Protein AF-A0A5J4Q8Y5-F1 (afdb_monomer)

Radius of gyration: 16.54 Å; Cα contacts (8 Å, |Δi|>4): 307; chains: 1; bounding box: 35×28×46 Å

InterPro domains:
  IPR013783 Immunoglobulin-like fold [G3DSA:2.60.40.10] (40-132)
  IPR036156 Beta-Galactosidase/glucuronidase domain superfamily [SSF49303] (19-130)
  IPR041351 Exo-beta-D-glucosaminidase, Ig-fold domain [PF18368] (22-126)
  IPR043534 Exo-beta-D-glucosaminidase/Endo-beta-mannosidase [PTHR43536] (6-129)

Solvent-accessible surface area (backbone atoms only — not comparable to full-atom values): 7573 Å² total; per-residue (Å²): 115,94,32,37,52,78,49,79,48,75,44,60,50,98,85,69,46,78,76,46,72,52,77,48,77,45,44,18,92,86,70,42,61,62,38,69,80,67,54,59,73,18,80,60,50,79,49,49,35,60,77,49,93,42,29,36,40,36,36,44,34,24,49,70,87,43,50,60,32,38,51,29,36,71,40,54,19,26,67,88,76,69,44,74,53,76,68,64,48,60,82,56,69,51,46,64,32,48,52,60,32,71,43,79,31,46,38,40,42,76,78,49,101,89,58,53,66,23,40,37,38,37,27,78,32,24,75,76,43,80,40,70,67,76

Nearest PDB structures (foldseek):
  2x09-assembly2_B  TM=8.141E-01  e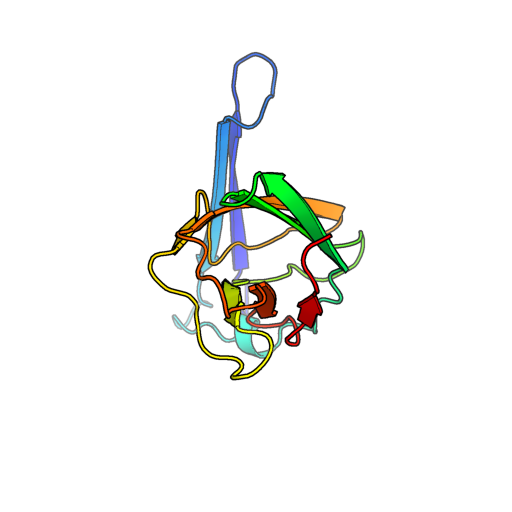=8.346E-08  Amycolatopsis orientalis
  3f6i-assembly2_B  TM=5.724E-01  e=1.076E-02  Escherichia coli
  3f65-assembly5_E  TM=6.246E-01  e=3.243E-02  Escherichia coli
  7stf-assembly1_B  TM=4.664E-01  e=2.945E-01  Homo sapiens
  3oq3-assembly1_B  TM=4.058E-01  e=2.168E+00  Ectromelia virus Moscow

Structure (mmCIF, N/CA/C/O backbone):
data_AF-A0A5J4Q8Y5-F1
#
_entry.id   AF-A0A5J4Q8Y5-F1
#
loop_
_atom_site.group_PDB
_atom_site.id
_atom_site.type_symbol
_atom_site.label_atom_id
_atom_site.label_alt_id
_atom_site.label_comp_id
_atom_site.label_asym_id
_atom_site.label_entity_id
_atom_site.label_seq_id
_atom_site.pdbx_PDB_ins_code
_atom_site.Cartn_x
_atom_site.Cartn_y
_atom_site.Cartn_z
_atom_site.occupancy
_atom_site.B_iso_or_equiv
_atom_site.auth_seq_id
_atom_site.auth_comp_id
_atom_site.auth_asym_id
_atom_site.auth_atom_id
_atom_site.pdbx_PDB_model_num
ATOM 1 N N . HIS A 1 1 ? 17.834 -5.666 -22.357 1.00 54.81 1 HIS A N 1
ATOM 2 C CA . HIS A 1 1 ? 17.409 -5.153 -21.043 1.00 54.81 1 HIS A CA 1
ATOM 3 C C . HIS A 1 1 ? 18.017 -6.071 -19.999 1.00 54.81 1 HIS A C 1
ATOM 5 O O . HIS A 1 1 ? 17.586 -7.206 -19.885 1.00 54.81 1 HIS A O 1
ATOM 11 N N . GLU A 1 2 ? 19.113 -5.660 -19.362 1.00 75.12 2 GLU A N 1
ATOM 12 C CA . GLU A 1 2 ? 20.013 -6.606 -18.674 1.00 75.12 2 GLU A CA 1
ATOM 13 C C . GLU A 1 2 ? 19.568 -7.004 -17.253 1.00 75.12 2 GLU A C 1
ATOM 15 O O . GLU A 1 2 ? 20.240 -7.814 -16.629 1.00 75.12 2 GLU A O 1
ATOM 20 N N . GLN A 1 3 ? 18.469 -6.453 -16.710 1.00 85.06 3 GLN A N 1
ATOM 21 C CA . GLN A 1 3 ? 18.086 -6.675 -15.300 1.00 85.06 3 GLN A CA 1
ATOM 22 C C . GLN A 1 3 ? 16.579 -6.893 -15.047 1.00 85.06 3 GLN A C 1
ATOM 24 O O . GLN A 1 3 ? 16.147 -6.931 -13.892 1.00 85.06 3 GLN A O 1
ATOM 29 N N . GLY A 1 4 ? 15.779 -7.047 -16.106 1.00 89.31 4 GLY A N 1
ATOM 30 C CA . GLY A 1 4 ? 14.315 -7.064 -16.025 1.00 89.31 4 GLY A CA 1
ATOM 31 C C . GLY A 1 4 ? 13.702 -5.662 -15.943 1.00 89.31 4 GLY A C 1
ATOM 32 O O . GLY A 1 4 ? 14.418 -4.664 -15.861 1.00 89.31 4 GLY A O 1
ATOM 33 N N . ASP A 1 5 ? 12.370 -5.586 -15.980 1.00 91.69 5 ASP A N 1
ATOM 34 C CA . ASP A 1 5 ? 11.627 -4.324 -16.074 1.00 91.69 5 ASP A CA 1
ATOM 35 C C . ASP A 1 5 ? 10.278 -4.387 -15.341 1.00 91.69 5 ASP A C 1
ATOM 37 O O . ASP A 1 5 ? 9.725 -5.461 -15.083 1.00 91.69 5 ASP A O 1
ATOM 41 N N . PHE A 1 6 ? 9.717 -3.210 -15.050 1.00 94.94 6 PHE A N 1
ATOM 42 C CA . PHE A 1 6 ? 8.332 -3.064 -14.605 1.00 94.94 6 PHE A CA 1
ATOM 43 C C . PHE A 1 6 ? 7.428 -2.646 -15.767 1.00 94.94 6 PHE A C 1
ATOM 45 O O . PHE A 1 6 ? 7.776 -1.757 -16.543 1.00 94.94 6 PHE A O 1
ATOM 52 N N . LEU A 1 7 ? 6.228 -3.219 -15.825 1.00 94.44 7 LEU A N 1
ATOM 53 C CA . LEU A 1 7 ? 5.152 -2.789 -16.713 1.00 94.44 7 LEU A CA 1
ATOM 54 C C . LEU A 1 7 ? 3.976 -2.308 -15.871 1.00 94.44 7 LEU A C 1
ATOM 56 O O . LEU A 1 7 ? 3.386 -3.080 -15.118 1.00 94.44 7 LEU A O 1
ATOM 60 N N . TYR A 1 8 ? 3.623 -1.037 -16.022 1.00 94.88 8 TYR A N 1
ATOM 61 C CA . TYR A 1 8 ? 2.448 -0.455 -15.388 1.00 94.88 8 TYR A CA 1
ATOM 62 C C . TYR A 1 8 ? 1.327 -0.310 -16.412 1.00 94.88 8 TYR A C 1
ATOM 64 O O . TYR A 1 8 ? 1.506 0.339 -17.442 1.00 94.88 8 TYR A O 1
ATOM 72 N N . LEU A 1 9 ? 0.182 -0.922 -16.124 1.00 95.50 9 LEU A N 1
ATOM 73 C CA . LEU A 1 9 ? -1.007 -0.872 -16.966 1.00 95.50 9 LEU A CA 1
ATOM 74 C C . LEU A 1 9 ? -2.138 -0.187 -16.213 1.00 95.50 9 LEU A C 1
ATOM 76 O O . LEU A 1 9 ? -2.338 -0.434 -15.025 1.00 95.50 9 LEU A O 1
ATOM 80 N N . GLN A 1 10 ? -2.890 0.646 -16.924 1.00 95.19 10 GLN A N 1
ATOM 81 C CA . GLN A 1 10 ? -4.066 1.327 -16.400 1.00 95.19 10 GLN A CA 1
ATOM 82 C C . GLN A 1 10 ? -5.259 1.059 -17.310 1.00 95.19 10 GLN A C 1
ATOM 84 O O . GLN A 1 10 ? -5.149 1.144 -18.534 1.00 95.19 10 GLN A O 1
ATOM 89 N N . LEU A 1 11 ? -6.403 0.774 -16.698 1.00 96.38 11 LEU A N 1
ATOM 90 C CA . LEU A 1 11 ? -7.704 0.802 -17.344 1.00 96.38 11 LEU A CA 1
ATOM 91 C C . LEU A 1 11 ? -8.371 2.133 -17.007 1.00 96.38 11 LEU A C 1
ATOM 93 O O . LEU A 1 11 ? -8.551 2.459 -15.833 1.00 96.38 11 LEU A O 1
ATOM 97 N N . LEU A 1 12 ? -8.739 2.885 -18.039 1.00 97.44 12 LE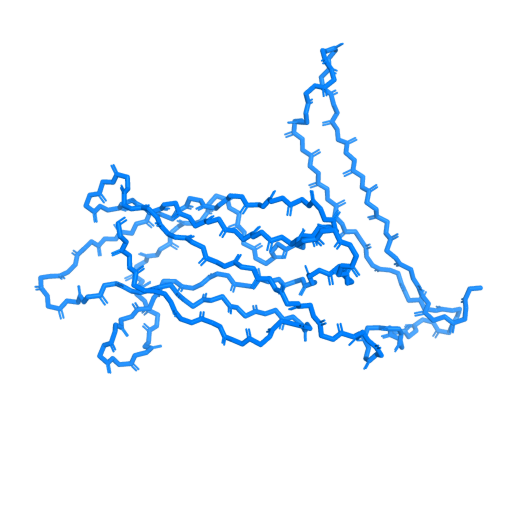U A N 1
ATOM 98 C CA . LEU A 1 12 ? -9.333 4.212 -17.916 1.00 97.44 12 LEU A CA 1
ATOM 99 C C . LEU A 1 12 ? -10.783 4.195 -18.414 1.00 97.44 12 LEU A C 1
ATOM 101 O O . LEU A 1 12 ? -11.108 3.476 -19.362 1.00 97.44 12 LEU A O 1
ATOM 105 N N . ASP A 1 13 ? -11.650 5.000 -17.802 1.00 96.56 13 ASP A N 1
ATOM 106 C CA . ASP A 1 13 ? -12.972 5.296 -18.357 1.00 96.56 13 ASP A CA 1
ATOM 107 C C . ASP A 1 13 ? -12.888 6.312 -19.520 1.00 96.56 13 ASP A C 1
ATOM 109 O O . ASP A 1 13 ? -11.817 6.802 -19.891 1.00 96.56 13 ASP A O 1
ATOM 113 N N . ARG A 1 14 ? -14.038 6.666 -20.111 1.00 97.38 14 ARG A N 1
ATOM 114 C CA . ARG A 1 14 ? -14.102 7.647 -21.215 1.00 97.38 14 ARG A CA 1
ATOM 115 C C . ARG A 1 14 ? -13.653 9.057 -20.814 1.00 97.38 14 ARG A C 1
ATOM 117 O O . ARG A 1 14 ? -13.267 9.829 -21.686 1.00 97.38 14 ARG A O 1
ATOM 124 N N . ASN A 1 15 ? -13.690 9.375 -19.524 1.00 97.44 15 ASN A N 1
ATOM 125 C CA . ASN A 1 15 ? -13.291 10.658 -18.956 1.00 97.44 15 ASN A CA 1
ATOM 126 C C . ASN A 1 15 ? -11.829 10.654 -18.473 1.00 97.44 15 ASN A C 1
ATOM 128 O O . ASN A 1 15 ? -11.409 11.620 -17.844 1.00 97.44 15 ASN A O 1
ATOM 132 N N . GLN A 1 16 ? -11.053 9.605 -18.782 1.00 95.31 16 GLN A N 1
ATOM 133 C CA . GLN A 1 16 ? -9.664 9.416 -18.342 1.00 95.31 16 GLN A CA 1
ATOM 134 C C . GLN A 1 16 ? -9.502 9.193 -16.827 1.00 95.31 16 GLN A C 1
ATOM 136 O O . GLN A 1 16 ? -8.406 9.367 -16.290 1.00 95.31 16 GLN A O 1
ATOM 141 N N . ASN A 1 17 ? -10.554 8.764 -16.125 1.00 94.62 17 ASN A N 1
ATOM 142 C CA . ASN A 1 17 ? -10.427 8.321 -14.737 1.00 94.62 17 ASN A CA 1
ATOM 143 C C . ASN A 1 17 ? -9.883 6.892 -14.690 1.00 94.62 17 ASN A C 1
ATOM 145 O O . ASN A 1 17 ? -10.328 6.031 -15.449 1.00 94.62 17 ASN A O 1
ATOM 149 N N . ILE A 1 18 ? -8.964 6.622 -13.762 1.00 91.69 18 ILE A N 1
ATOM 150 C CA . ILE A 1 18 ? -8.433 5.274 -13.526 1.00 91.69 18 ILE A CA 1
ATOM 151 C C . ILE A 1 18 ? -9.514 4.419 -12.865 1.00 91.69 18 ILE A C 1
ATOM 153 O O . ILE A 1 18 ? -9.929 4.695 -11.742 1.00 91.69 18 ILE A O 1
ATOM 157 N N . LEU A 1 19 ? -9.944 3.371 -13.568 1.00 92.31 19 LEU A N 1
ATOM 158 C CA . LEU A 1 19 ? -10.844 2.335 -13.059 1.00 92.31 19 LEU A CA 1
ATOM 159 C C . LEU A 1 19 ? -10.072 1.201 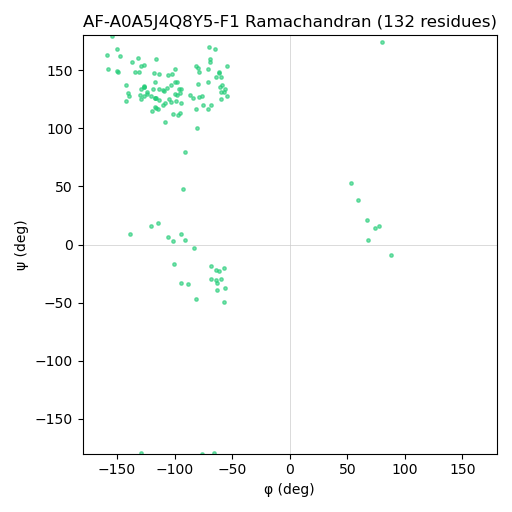-12.383 1.00 92.31 19 LEU A C 1
ATOM 161 O O . LEU A 1 19 ? -10.554 0.594 -11.433 1.00 92.31 19 LEU A O 1
ATOM 165 N N . SER A 1 20 ? -8.883 0.895 -12.898 1.00 90.31 20 SER A N 1
ATOM 166 C CA . SER A 1 20 ? -7.996 -0.129 -12.357 1.00 90.31 20 SER A CA 1
ATOM 167 C C . SER A 1 20 ? -6.567 0.146 -12.805 1.00 90.31 20 SER A C 1
ATOM 169 O O . SER A 1 20 ? -6.341 0.703 -13.882 1.00 90.31 20 SER A O 1
ATOM 171 N N . ASP A 1 21 ? -5.601 -0.263 -11.996 1.00 91.50 21 ASP A N 1
ATOM 172 C CA . ASP A 1 21 ? -4.209 -0.336 -12.394 1.00 91.50 21 ASP A CA 1
ATOM 173 C C . ASP A 1 21 ? -3.566 -1.628 -11.902 1.00 91.50 21 ASP A C 1
ATOM 175 O O . ASP A 1 21 ? -4.059 -2.276 -10.978 1.00 91.50 21 ASP A O 1
ATOM 179 N N . ASN A 1 22 ? -2.490 -2.037 -12.569 1.00 92.38 22 ASN A N 1
ATOM 180 C CA . ASN A 1 22 ? -1.668 -3.140 -12.103 1.00 92.38 22 ASN A CA 1
ATOM 181 C C . ASN A 1 22 ? -0.208 -2.944 -12.521 1.00 92.38 22 ASN A C 1
ATOM 183 O O . ASN A 1 22 ? 0.084 -2.367 -13.574 1.00 92.38 22 ASN A O 1
ATOM 187 N N . LEU A 1 23 ? 0.707 -3.435 -11.690 1.00 94.44 23 LEU A N 1
ATOM 188 C CA . LEU A 1 23 ? 2.144 -3.361 -11.915 1.00 94.44 23 LEU A CA 1
ATOM 189 C C . LEU A 1 23 ? 2.720 -4.774 -11.981 1.00 94.44 23 LEU A C 1
ATOM 191 O O . LEU A 1 23 ? 2.720 -5.505 -10.994 1.00 94.44 23 LEU A O 1
ATOM 195 N N . TYR A 1 24 ? 3.233 -5.131 -13.152 1.00 94.44 24 TYR A N 1
ATOM 196 C CA . TYR A 1 24 ? 3.900 -6.399 -13.419 1.00 94.44 24 TYR A CA 1
ATOM 197 C C . TYR A 1 24 ? 5.412 -6.202 -13.377 1.00 94.44 24 TYR A C 1
ATOM 199 O O . TYR A 1 24 ? 5.914 -5.124 -13.699 1.00 94.44 24 TYR A O 1
ATOM 207 N N . TRP A 1 25 ? 6.141 -7.249 -13.003 1.00 94.50 25 TRP A N 1
ATOM 208 C CA . TRP A 1 25 ? 7.600 -7.271 -13.011 1.00 94.50 25 TRP A CA 1
ATOM 209 C C . TRP A 1 25 ? 8.084 -8.479 -13.802 1.00 94.50 25 TRP A C 1
ATOM 211 O O . TRP A 1 25 ? 7.656 -9.611 -13.563 1.00 94.50 25 TRP A O 1
ATOM 221 N N . TYR A 1 26 ? 8.969 -8.223 -14.756 1.00 92.62 26 TYR A N 1
ATOM 222 C CA . TYR A 1 26 ? 9.528 -9.237 -15.637 1.00 92.62 26 TYR A CA 1
ATOM 223 C C . TYR A 1 26 ? 10.971 -9.540 -15.250 1.00 92.62 26 TYR A C 1
ATOM 225 O O . TYR A 1 26 ? 11.685 -8.641 -14.794 1.00 92.62 26 TYR A O 1
ATOM 233 N N . PRO A 1 27 ? 11.402 -10.798 -15.411 1.00 93.88 27 PRO A N 1
ATOM 234 C CA . PRO A 1 27 ? 12.797 -11.145 -15.225 1.00 93.88 27 PRO A CA 1
ATOM 235 C C . PRO A 1 27 ? 13.674 -10.573 -16.352 1.00 93.88 27 PRO A C 1
ATOM 237 O O . PRO A 1 27 ? 13.176 -10.078 -17.365 1.00 93.88 27 PRO A O 1
ATOM 240 N N . ASP A 1 28 ? 14.988 -10.664 -16.170 1.00 90.50 28 ASP A N 1
ATOM 241 C CA . ASP A 1 28 ? 15.985 -10.498 -17.226 1.00 90.50 28 ASP A CA 1
ATOM 242 C C . ASP A 1 28 ? 15.906 -11.616 -18.287 1.00 90.50 28 ASP A C 1
ATOM 244 O O . ASP A 1 28 ? 15.050 -12.508 -18.238 1.00 90.50 28 ASP A O 1
ATOM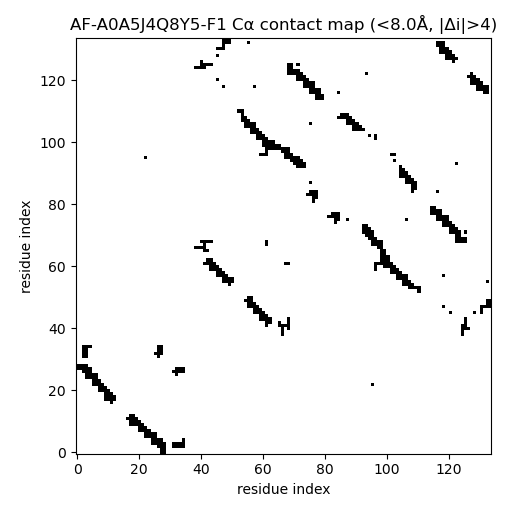 248 N N . ALA A 1 29 ? 16.792 -11.549 -19.286 1.00 90.38 29 ALA A N 1
ATOM 249 C CA . ALA A 1 29 ? 16.821 -12.488 -20.408 1.00 90.38 29 ALA A CA 1
ATOM 250 C C . ALA A 1 29 ? 17.075 -13.944 -19.969 1.00 90.38 29 ALA A C 1
ATOM 252 O O . ALA A 1 29 ? 16.685 -14.879 -20.669 1.00 90.38 29 ALA A O 1
ATOM 253 N N . GLU A 1 30 ? 17.684 -14.143 -18.800 1.00 92.44 30 GLU A N 1
ATOM 254 C CA . GLU A 1 30 ? 17.975 -15.441 -18.197 1.00 92.44 30 GLU A CA 1
ATOM 255 C C . GLU A 1 30 ? 16.847 -15.941 -17.277 1.00 92.44 30 GLU A C 1
ATOM 257 O O . GLU A 1 30 ? 16.992 -16.987 -16.635 1.00 92.44 30 GLU A O 1
ATOM 262 N N . GLY A 1 31 ? 15.727 -15.216 -17.183 1.00 92.38 31 GLY A N 1
ATOM 263 C CA . GLY A 1 31 ? 14.598 -15.584 -16.329 1.00 92.38 31 GLY A CA 1
ATOM 264 C C . GLY A 1 31 ? 14.816 -15.271 -14.845 1.00 92.38 31 GLY A C 1
ATOM 265 O O . GLY A 1 31 ? 14.083 -15.786 -13.997 1.00 92.38 31 GLY A O 1
ATOM 266 N N . LYS A 1 32 ? 15.799 -14.430 -14.501 1.00 92.12 32 LYS A N 1
ATOM 267 C CA . LYS A 1 32 ? 16.106 -14.030 -13.122 1.00 92.12 32 LYS A CA 1
ATOM 268 C C . LYS A 1 32 ? 15.574 -12.629 -12.825 1.00 92.12 32 LYS A C 1
ATOM 270 O O . LYS A 1 32 ? 15.576 -11.734 -13.656 1.00 92.12 32 LYS A O 1
ATOM 275 N N . TYR A 1 33 ? 15.162 -12.395 -11.584 1.00 92.62 33 TYR A N 1
ATOM 276 C CA . TYR A 1 33 ? 14.682 -11.080 -11.135 1.00 92.62 33 TYR A CA 1
ATOM 277 C C . TYR A 1 33 ? 15.811 -10.238 -10.523 1.00 92.62 33 TYR A C 1
ATOM 279 O O . TYR A 1 33 ? 15.689 -9.704 -9.419 1.00 92.62 33 TYR A O 1
ATOM 287 N N . SER A 1 34 ? 16.952 -10.171 -11.210 1.00 91.06 34 SER A N 1
ATOM 288 C CA . SER A 1 34 ? 18.190 -9.582 -10.684 1.00 91.06 34 SER A CA 1
ATOM 289 C C . SER A 1 34 ? 18.072 -8.082 -10.376 1.00 91.06 34 SER A C 1
ATOM 291 O O . SER A 1 34 ? 18.647 -7.624 -9.383 1.00 91.06 34 SER A O 1
ATOM 293 N N . GLY A 1 35 ? 17.267 -7.337 -11.141 1.00 92.44 35 GLY A N 1
ATOM 294 C CA . GLY A 1 35 ? 17.001 -5.915 -10.909 1.00 92.44 35 GLY A CA 1
ATOM 295 C C . GLY A 1 35 ? 16.273 -5.622 -9.594 1.00 92.44 35 GLY A C 1
ATOM 296 O O . GLY A 1 35 ? 16.536 -4.594 -8.968 1.00 92.44 35 GLY A O 1
ATOM 297 N N . LEU A 1 36 ? 15.431 -6.543 -9.100 1.00 94.75 36 LEU A N 1
ATOM 298 C CA . LEU A 1 36 ? 14.731 -6.358 -7.821 1.00 94.75 36 LEU A CA 1
ATOM 299 C C . LEU A 1 36 ? 15.719 -6.271 -6.649 1.00 94.75 36 LEU A C 1
ATOM 301 O O . LEU A 1 36 ? 15.567 -5.429 -5.765 1.00 94.75 36 LEU A O 1
ATOM 305 N N . ASN A 1 37 ? 16.780 -7.079 -6.665 1.00 91.81 37 ASN A N 1
ATOM 306 C CA . ASN A 1 37 ? 17.800 -7.084 -5.608 1.00 91.81 37 ASN A CA 1
ATOM 307 C C . ASN A 1 37 ? 18.651 -5.803 -5.579 1.00 91.81 37 ASN A C 1
ATOM 309 O O . ASN A 1 37 ? 19.303 -5.521 -4.577 1.00 91.81 37 ASN A O 1
ATOM 313 N N . GLN A 1 38 ? 18.652 -5.033 -6.668 1.00 92.94 38 GLN A N 1
ATOM 314 C CA . GLN A 1 38 ? 19.432 -3.803 -6.818 1.00 92.94 38 GLN A CA 1
ATOM 315 C C . GLN A 1 38 ? 18.582 -2.542 -6.609 1.00 92.94 38 GLN A C 1
ATOM 317 O O . GLN A 1 38 ? 19.080 -1.420 -6.746 1.00 92.94 38 GLN A O 1
ATOM 322 N N . MET A 1 39 ? 17.296 -2.697 -6.273 1.00 95.50 39 MET A N 1
ATOM 323 C CA . MET A 1 39 ? 16.406 -1.563 -6.061 1.00 95.50 39 MET A CA 1
ATOM 324 C C . MET A 1 39 ? 16.916 -0.674 -4.931 1.00 95.50 39 MET A C 1
ATOM 326 O O . MET A 1 39 ? 17.097 -1.100 -3.789 1.00 95.50 39 MET A O 1
ATOM 330 N N . LYS A 1 40 ? 17.081 0.612 -5.246 1.00 97.31 40 LYS A N 1
ATOM 331 C CA . LYS A 1 40 ? 17.369 1.631 -4.237 1.00 97.31 40 LYS A CA 1
ATOM 332 C C . LYS A 1 40 ? 16.206 1.711 -3.237 1.00 97.31 40 LYS A C 1
ATOM 334 O O . LYS A 1 40 ? 15.051 1.540 -3.644 1.00 97.31 40 LYS A O 1
ATOM 339 N N . PRO A 1 41 ? 16.474 2.018 -1.957 1.00 98.25 41 PRO A N 1
ATOM 340 C CA . PRO A 1 41 ? 15.417 2.260 -0.986 1.00 98.25 41 PRO A CA 1
ATOM 341 C C . PRO A 1 41 ? 14.462 3.373 -1.441 1.00 98.25 41 PRO A C 1
ATOM 343 O O . PRO A 1 41 ? 14.911 4.433 -1.878 1.00 98.25 41 PRO A O 1
ATOM 346 N N . ALA A 1 42 ? 13.155 3.144 -1.319 1.00 98.44 42 ALA A N 1
ATOM 347 C CA . ALA A 1 42 ? 12.127 4.156 -1.536 1.00 98.44 42 ALA A CA 1
ATOM 348 C C . ALA A 1 42 ? 11.741 4.803 -0.197 1.00 98.44 42 ALA A C 1
ATOM 350 O O . ALA A 1 42 ? 11.289 4.134 0.735 1.00 98.44 42 ALA A O 1
ATOM 351 N N . ASN A 1 43 ? 11.901 6.122 -0.102 1.00 98.06 43 ASN A N 1
ATOM 352 C CA . ASN A 1 43 ? 11.543 6.894 1.088 1.00 98.06 43 ASN A CA 1
ATOM 353 C C . ASN A 1 43 ? 10.101 7.396 0.965 1.00 98.06 43 ASN A C 1
ATOM 355 O O . ASN A 1 43 ? 9.866 8.534 0.558 1.00 98.06 43 ASN A O 1
ATOM 359 N N . VAL A 1 44 ? 9.137 6.522 1.252 1.00 98.62 44 VAL A N 1
ATOM 360 C CA . VAL A 1 44 ? 7.708 6.8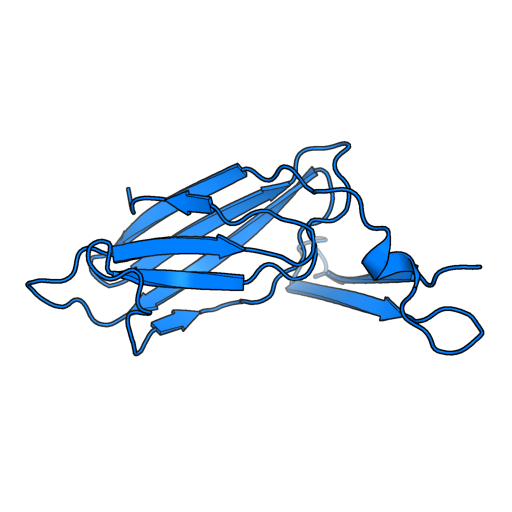72 1.224 1.00 98.62 44 VAL A CA 1
ATOM 361 C C . VAL A 1 44 ? 7.275 7.579 2.505 1.00 98.62 44 VAL A C 1
ATOM 363 O O . VAL A 1 44 ? 7.840 7.347 3.577 1.00 98.62 44 VAL A O 1
ATOM 366 N N . SER A 1 45 ? 6.227 8.392 2.408 1.00 98.38 45 SER A N 1
ATOM 367 C CA . SER A 1 45 ? 5.492 8.896 3.569 1.00 98.38 45 SER A CA 1
ATOM 368 C C . SER A 1 45 ? 4.240 8.053 3.789 1.00 98.38 45 SER A C 1
ATOM 370 O O . SER A 1 45 ? 3.566 7.684 2.830 1.00 98.38 45 SER A O 1
ATOM 372 N N . VAL A 1 46 ? 3.925 7.754 5.048 1.00 98.62 46 VAL A N 1
ATOM 373 C CA . VAL A 1 46 ? 2.710 7.026 5.432 1.00 98.62 46 VAL A CA 1
ATOM 374 C C . VAL A 1 46 ? 1.888 7.896 6.366 1.00 98.62 46 VAL A C 1
ATOM 376 O O . VAL A 1 46 ? 2.396 8.365 7.390 1.00 98.62 46 VAL A O 1
ATOM 379 N N . SER A 1 47 ? 0.617 8.071 6.026 1.00 98.56 47 SER A N 1
ATOM 380 C CA . SER A 1 47 ? -0.378 8.723 6.874 1.00 98.56 47 SER A CA 1
ATOM 381 C C . SER A 1 47 ? -1.598 7.829 7.058 1.00 98.56 47 SER A C 1
ATOM 383 O O . SER A 1 47 ? -1.867 6.941 6.249 1.00 98.56 47 SER A O 1
ATOM 385 N N . THR A 1 48 ? -2.300 8.043 8.161 1.00 98.69 48 THR A N 1
ATOM 386 C CA . THR A 1 48 ? -3.454 7.258 8.592 1.00 98.69 48 THR A CA 1
ATOM 387 C C . THR A 1 48 ? -4.590 8.207 8.944 1.00 98.69 48 THR A C 1
ATOM 389 O O . THR A 1 48 ? -4.346 9.329 9.401 1.00 98.69 48 THR A O 1
ATOM 392 N N . LYS A 1 49 ? -5.822 7.754 8.721 1.00 98.38 49 LYS A N 1
ATOM 393 C CA . LYS A 1 49 ? -7.037 8.459 9.113 1.00 98.38 49 LYS A CA 1
ATOM 394 C C . LYS A 1 49 ? -8.094 7.461 9.588 1.00 98.38 49 LYS A C 1
ATOM 396 O O . LYS A 1 49 ? -8.478 6.574 8.828 1.00 98.38 49 LYS A O 1
ATOM 401 N N . ALA A 1 50 ? -8.598 7.610 10.807 1.00 98.00 50 ALA A N 1
ATOM 402 C CA . ALA A 1 50 ? -9.789 6.917 11.277 1.00 98.00 50 ALA A CA 1
ATOM 403 C C . ALA A 1 50 ? -11.007 7.457 10.517 1.00 98.00 50 ALA A C 1
ATOM 405 O O . ALA A 1 50 ? -11.307 8.652 10.547 1.00 98.00 50 ALA A O 1
ATOM 406 N N . LEU A 1 51 ? -11.697 6.572 9.804 1.00 98.06 51 LEU A N 1
ATOM 407 C CA . LEU A 1 51 ? -12.951 6.898 9.126 1.00 98.06 51 LEU A CA 1
ATOM 408 C C . LEU A 1 51 ? -14.160 6.546 9.999 1.00 98.06 51 LEU A C 1
ATOM 410 O O . LEU A 1 51 ? -15.170 7.242 9.951 1.00 98.06 51 LEU A O 1
ATOM 414 N N . ALA A 1 52 ? -14.036 5.484 10.795 1.00 97.19 52 ALA A N 1
ATOM 415 C CA . ALA A 1 52 ? -14.982 5.046 11.815 1.00 97.19 52 ALA A CA 1
ATOM 416 C C . ALA A 1 52 ? -14.229 4.232 12.885 1.00 97.19 52 ALA A C 1
ATOM 418 O O . ALA A 1 52 ? -13.022 4.015 12.771 1.00 97.19 52 ALA A O 1
ATOM 419 N N . THR A 1 53 ? -14.926 3.755 13.918 1.00 94.62 53 THR A N 1
ATOM 420 C CA . THR A 1 53 ? -14.328 2.906 14.968 1.00 94.62 53 THR A CA 1
ATOM 421 C C . THR A 1 53 ? -13.671 1.645 14.386 1.00 94.62 53 THR A C 1
ATOM 423 O O . THR A 1 53 ? -12.604 1.234 14.839 1.00 94.62 53 THR A O 1
ATOM 426 N N . ASP A 1 54 ? -14.281 1.063 13.358 1.00 97.25 54 ASP A N 1
ATOM 427 C CA . ASP A 1 54 ? -13.917 -0.189 12.691 1.00 97.25 54 ASP A CA 1
ATOM 428 C C . ASP A 1 54 ? -13.269 0.014 11.310 1.00 97.25 54 ASP A C 1
ATOM 430 O O . ASP A 1 54 ? -13.012 -0.963 10.607 1.00 97.25 54 ASP A O 1
ATOM 434 N N . LYS A 1 55 ? -12.976 1.264 10.913 1.00 98.50 55 LYS A N 1
ATOM 435 C CA . LYS A 1 55 ? -12.545 1.599 9.547 1.00 98.50 55 LYS A CA 1
ATOM 436 C C . LYS A 1 55 ? -11.429 2.640 9.499 1.00 98.50 55 LYS A C 1
ATOM 438 O O . LYS A 1 55 ? -11.564 3.734 10.047 1.00 98.50 55 LYS A O 1
ATOM 443 N N . ILE A 1 56 ? -10.344 2.326 8.792 1.00 98.69 56 ILE A N 1
ATOM 444 C CA 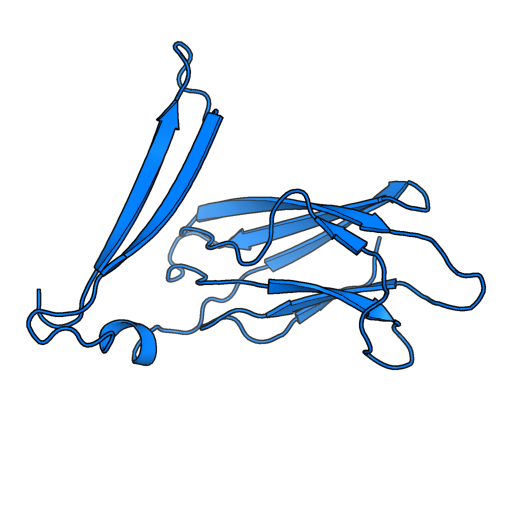. ILE A 1 56 ? -9.126 3.148 8.700 1.00 98.69 56 ILE A CA 1
ATOM 445 C C . ILE A 1 56 ? -8.747 3.354 7.229 1.00 98.69 56 ILE A C 1
ATOM 447 O O . ILE A 1 56 ? -8.703 2.397 6.464 1.00 98.69 56 ILE A O 1
ATOM 451 N N . GLU A 1 57 ? -8.420 4.587 6.842 1.00 98.75 57 GLU A N 1
ATOM 452 C CA . GLU A 1 57 ? -7.715 4.896 5.592 1.00 98.75 57 GLU A CA 1
ATOM 453 C C . GLU A 1 57 ? -6.208 4.989 5.862 1.00 98.75 57 GLU A C 1
ATOM 455 O O . GLU A 1 57 ? -5.764 5.657 6.800 1.00 98.75 57 GLU A O 1
ATOM 460 N N . VAL A 1 58 ? -5.410 4.347 5.015 1.00 98.81 58 VAL A N 1
ATOM 461 C CA . VAL A 1 58 ? -3.951 4.460 4.977 1.00 98.81 58 VAL A CA 1
ATOM 462 C C . VAL A 1 58 ? -3.560 5.056 3.637 1.00 98.81 58 VAL A C 1
ATOM 464 O O . VAL A 1 58 ? -3.922 4.520 2.594 1.00 98.81 58 VAL A O 1
ATOM 467 N N . THR A 1 59 ? -2.793 6.143 3.653 1.00 98.75 59 THR A N 1
ATOM 468 C CA . THR A 1 59 ? -2.208 6.719 2.438 1.00 98.75 59 THR A CA 1
ATOM 469 C C . THR A 1 59 ? -0.702 6.492 2.440 1.00 98.75 59 THR A C 1
ATOM 471 O O . THR A 1 59 ? 0.000 6.959 3.342 1.00 98.75 59 THR A O 1
ATOM 474 N N . VAL A 1 60 ? -0.211 5.789 1.418 1.00 98.69 60 VAL A N 1
ATOM 475 C CA . VAL A 1 60 ? 1.216 5.630 1.117 1.00 98.69 60 VAL A CA 1
ATOM 476 C C . VAL A 1 60 ? 1.565 6.569 -0.034 1.00 98.69 60 VAL A C 1
ATOM 478 O O . VAL A 1 60 ? 1.118 6.367 -1.162 1.00 98.69 60 VAL A O 1
ATOM 481 N N . SER A 1 61 ? 2.374 7.583 0.255 1.00 98.69 61 SER A N 1
ATOM 482 C CA . SER A 1 61 ? 2.808 8.595 -0.707 1.00 98.69 61 SER A CA 1
ATOM 483 C C . SER A 1 61 ? 4.245 8.356 -1.132 1.00 98.69 61 SER A C 1
ATOM 485 O O . SER A 1 61 ? 5.144 8.305 -0.285 1.00 98.69 61 SER A O 1
ATOM 487 N N . ASN A 1 62 ? 4.483 8.256 -2.439 1.00 98.62 62 ASN A N 1
ATOM 488 C CA . ASN A 1 62 ? 5.822 8.132 -2.997 1.00 98.62 62 ASN A CA 1
ATOM 489 C C . ASN A 1 62 ? 6.229 9.441 -3.701 1.00 98.62 62 ASN A C 1
ATOM 491 O O . ASN A 1 62 ? 5.730 9.718 -4.791 1.00 98.62 62 ASN A O 1
ATOM 495 N N . PRO A 1 63 ? 7.120 10.265 -3.117 1.00 98.25 63 PRO A N 1
ATOM 496 C CA . PRO A 1 63 ? 7.561 11.523 -3.719 1.00 98.25 63 PRO A CA 1
ATOM 497 C C . PRO A 1 63 ? 8.112 11.388 -5.147 1.00 98.25 63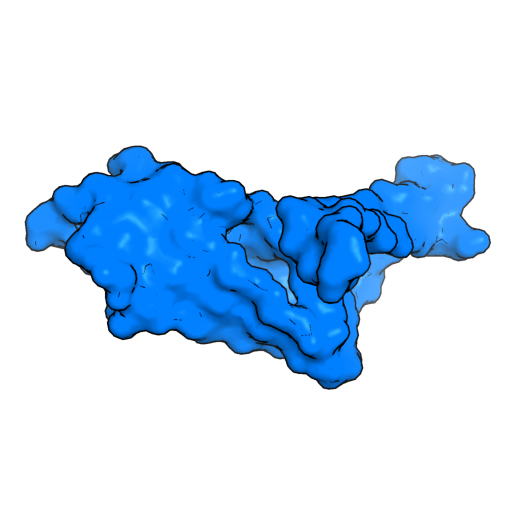 PRO A C 1
ATOM 499 O O . PRO A 1 63 ? 8.653 10.353 -5.541 1.00 98.25 63 PRO A O 1
ATOM 502 N N . LYS A 1 64 ? 8.026 12.469 -5.935 1.00 97.38 64 LYS A N 1
ATOM 503 C CA . LYS A 1 64 ? 8.700 12.538 -7.243 1.00 97.38 64 LYS A CA 1
ATOM 504 C C . LYS A 1 64 ? 10.210 12.346 -7.057 1.00 97.38 64 LYS A C 1
ATOM 506 O O . LYS A 1 64 ? 10.793 12.920 -6.144 1.00 97.38 64 LYS A O 1
ATOM 511 N N . GLY A 1 65 ? 10.834 11.564 -7.937 1.00 95.75 65 GLY A N 1
ATOM 512 C CA . GLY A 1 65 ? 12.276 11.287 -7.904 1.00 95.75 65 GLY A CA 1
ATOM 513 C C . GLY A 1 65 ? 12.697 10.098 -7.031 1.00 95.75 65 GLY A C 1
ATOM 514 O O . GLY A 1 65 ? 13.842 9.665 -7.134 1.00 95.75 65 GLY A O 1
ATOM 515 N N . ASN A 1 66 ? 11.795 9.522 -6.229 1.00 97.44 66 ASN A N 1
ATOM 516 C CA . ASN A 1 66 ? 12.046 8.220 -5.609 1.00 97.44 66 ASN A CA 1
ATOM 517 C C . ASN A 1 66 ? 12.052 7.096 -6.663 1.00 97.44 66 ASN A C 1
ATOM 519 O O . ASN A 1 66 ? 11.451 7.250 -7.728 1.00 97.44 66 ASN A O 1
ATOM 523 N N . PRO A 1 67 ? 12.667 5.934 -6.369 1.00 97.31 67 PRO A N 1
ATOM 524 C CA . PRO A 1 67 ? 12.369 4.709 -7.105 1.00 97.31 67 PRO A CA 1
ATOM 525 C C . PRO A 1 67 ? 10.913 4.275 -6.862 1.00 97.31 67 PRO A C 1
ATOM 527 O O . PRO A 1 67 ? 10.235 4.773 -5.957 1.00 97.31 67 PRO A O 1
ATOM 530 N N . VAL A 1 68 ? 10.420 3.314 -7.648 1.00 97.56 68 VAL A N 1
ATOM 531 C CA . VAL A 1 68 ? 9.144 2.647 -7.346 1.00 97.56 68 VAL A CA 1
ATOM 532 C C . VAL A 1 68 ? 9.211 2.095 -5.920 1.00 97.56 68 VAL A C 1
ATOM 534 O O . VAL A 1 68 ? 10.163 1.397 -5.567 1.00 97.56 68 VAL A O 1
ATOM 537 N N . ALA A 1 69 ? 8.216 2.418 -5.097 1.00 98.44 69 ALA A N 1
ATOM 538 C CA . ALA A 1 69 ? 8.037 1.785 -3.800 1.00 98.44 69 ALA A CA 1
ATOM 539 C C . ALA A 1 69 ? 7.348 0.446 -4.051 1.00 98.44 69 ALA A C 1
ATOM 541 O O . ALA A 1 69 ? 6.146 0.420 -4.314 1.00 98.44 69 ALA A O 1
ATOM 542 N N . PHE A 1 70 ? 8.106 -0.644 -4.049 1.00 98.19 70 PHE A N 1
ATOM 543 C CA . PHE A 1 70 ? 7.654 -1.919 -4.594 1.00 98.19 70 PHE A CA 1
ATOM 544 C C . PHE A 1 70 ? 7.095 -2.858 -3.517 1.00 98.19 70 PHE A C 1
ATOM 546 O O . PHE A 1 70 ? 7.707 -3.054 -2.464 1.00 98.19 70 PHE A O 1
ATOM 553 N N . PHE A 1 71 ? 5.936 -3.451 -3.821 1.00 97.38 71 PHE A N 1
ATOM 554 C CA . PHE A 1 71 ? 5.305 -4.546 -3.076 1.00 97.38 71 PHE A CA 1
ATOM 555 C C . PHE A 1 71 ? 5.125 -4.264 -1.571 1.00 97.38 71 PHE A C 1
ATOM 557 O O . PHE A 1 71 ? 5.576 -5.012 -0.701 1.00 97.38 71 PHE A O 1
ATOM 564 N N . ASN A 1 72 ? 4.491 -3.133 -1.259 1.00 98.56 72 ASN A N 1
ATOM 565 C CA . ASN A 1 72 ? 4.265 -2.653 0.099 1.00 98.56 72 ASN A CA 1
ATOM 566 C C . ASN A 1 72 ? 3.056 -3.338 0.723 1.00 98.56 72 ASN A C 1
ATOM 568 O O . ASN A 1 72 ? 1.914 -3.152 0.301 1.00 98.56 72 ASN A O 1
ATOM 572 N N . ARG A 1 73 ? 3.308 -4.083 1.789 1.00 98.56 73 ARG A N 1
ATOM 573 C CA . ARG A 1 73 ? 2.280 -4.652 2.641 1.00 98.56 73 ARG A CA 1
ATOM 574 C C . ARG A 1 73 ? 1.881 -3.649 3.717 1.00 98.56 73 ARG A C 1
ATOM 576 O O . ARG A 1 73 ? 2.731 -3.166 4.468 1.00 98.56 73 ARG A O 1
ATOM 583 N N . VAL A 1 74 ? 0.579 -3.425 3.837 1.00 98.75 74 VAL A N 1
ATOM 584 C CA . VAL A 1 74 ? -0.056 -2.704 4.941 1.00 98.75 74 VAL A CA 1
ATOM 585 C C . VAL A 1 74 ? -0.584 -3.734 5.939 1.00 98.75 74 VAL A C 1
ATOM 587 O O . VAL A 1 74 ? -1.255 -4.694 5.554 1.00 98.75 74 VAL A O 1
ATOM 590 N N . SER A 1 75 ? -0.248 -3.580 7.218 1.00 98.62 75 SER A N 1
ATOM 591 C CA . SER A 1 75 ? -0.709 -4.464 8.292 1.00 98.62 75 SER A CA 1
ATOM 592 C C . SER A 1 75 ? -1.294 -3.657 9.444 1.00 98.62 75 SER A C 1
ATOM 594 O O . SER A 1 75 ? -0.612 -2.816 10.024 1.00 98.62 75 SER A O 1
ATOM 596 N N . LEU A 1 76 ? -2.530 -3.977 9.815 1.00 98.69 76 LEU A N 1
ATOM 597 C CA . LEU A 1 76 ? -3.126 -3.570 11.079 1.00 98.69 76 LEU A CA 1
ATOM 598 C C . LEU A 1 76 ? -2.534 -4.414 12.218 1.00 98.69 76 LEU A C 1
ATOM 600 O O . LEU A 1 76 ? -2.638 -5.646 12.206 1.00 98.69 76 LEU A O 1
ATOM 604 N N . ILE A 1 77 ? -1.898 -3.760 13.185 1.00 98.62 77 ILE A N 1
ATOM 605 C CA . ILE A 1 77 ? -1.204 -4.400 14.306 1.00 98.62 77 ILE A CA 1
ATOM 606 C C . ILE A 1 77 ? -1.643 -3.815 15.647 1.00 98.62 77 ILE A C 1
ATOM 608 O O . ILE A 1 77 ? -2.059 -2.663 15.733 1.00 98.62 77 ILE A O 1
ATOM 612 N N . ASP A 1 78 ? -1.523 -4.613 16.700 1.00 98.06 78 ASP A N 1
ATOM 613 C CA . ASP A 1 78 ? -1.675 -4.169 18.081 1.00 98.06 78 ASP A CA 1
ATOM 614 C C . ASP A 1 78 ? -0.419 -3.403 18.522 1.00 98.06 78 ASP A C 1
ATOM 616 O O . ASP A 1 78 ? 0.704 -3.899 18.396 1.00 98.06 78 ASP A O 1
ATOM 620 N N . ALA A 1 79 ? -0.606 -2.195 19.052 1.00 97.50 79 ALA A N 1
ATOM 621 C CA . ALA A 1 79 ? 0.470 -1.338 19.526 1.00 97.50 79 ALA A CA 1
ATOM 622 C C . ALA A 1 79 ? 1.315 -1.960 20.646 1.00 97.50 79 ALA A C 1
ATOM 624 O O . ALA A 1 79 ? 2.493 -1.617 20.754 1.00 97.50 79 ALA A O 1
ATOM 625 N N . GLN A 1 80 ? 0.734 -2.837 21.472 1.00 96.69 80 GLN A N 1
ATOM 626 C CA . GLN A 1 80 ? 1.436 -3.451 22.601 1.00 96.69 80 GLN A CA 1
ATOM 627 C C . GLN A 1 80 ? 2.297 -4.631 22.155 1.00 96.69 80 GLN A C 1
ATOM 629 O O . GLN A 1 80 ? 3.455 -4.747 22.552 1.00 96.69 80 GLN A O 1
ATOM 634 N N . THR A 1 81 ? 1.734 -5.517 21.333 1.00 97.00 81 THR A N 1
ATOM 635 C CA . THR A 1 81 ? 2.386 -6.787 20.978 1.00 97.00 81 THR A CA 1
ATOM 636 C C . THR A 1 81 ? 3.072 -6.777 19.615 1.00 97.00 81 THR A C 1
ATOM 638 O O . THR A 1 81 ? 3.857 -7.679 19.324 1.00 97.00 81 THR A O 1
ATOM 641 N N . GLY A 1 82 ? 2.749 -5.815 18.745 1.00 97.00 82 GLY A N 1
ATOM 642 C CA . GLY A 1 82 ? 3.172 -5.795 17.342 1.00 97.00 82 GLY A CA 1
ATOM 643 C C . GLY A 1 82 ? 2.545 -6.900 16.483 1.00 97.00 82 GLY A C 1
ATOM 644 O O . GLY A 1 82 ? 2.891 -7.044 15.310 1.00 97.00 82 GLY A O 1
ATOM 645 N N . LYS A 1 83 ? 1.631 -7.707 17.040 1.00 97.62 83 LYS A N 1
ATOM 646 C CA . LYS A 1 83 ? 0.955 -8.788 16.314 1.00 97.62 83 LYS A CA 1
ATOM 647 C C . LYS A 1 83 ? -0.179 -8.230 15.465 1.00 97.62 83 LYS A C 1
ATOM 649 O O . LYS A 1 83 ? -0.789 -7.223 15.809 1.00 97.62 83 LYS A O 1
ATOM 654 N N . ARG A 1 84 ? -0.490 -8.920 14.364 1.00 97.50 84 ARG A N 1
ATOM 655 C CA . ARG A 1 84 ? -1.635 -8.574 13.513 1.00 97.50 84 ARG A CA 1
ATOM 656 C C . ARG A 1 84 ? -2.944 -8.657 14.292 1.00 97.50 84 ARG A C 1
ATOM 658 O O . ARG A 1 84 ? -3.192 -9.663 14.954 1.00 97.50 84 ARG A O 1
ATOM 665 N N . ILE A 1 85 ? -3.790 -7.651 14.110 1.00 97.88 85 ILE A N 1
ATOM 666 C CA . ILE A 1 85 ? -5.191 -7.681 14.532 1.00 97.88 85 ILE A CA 1
ATOM 667 C C . ILE A 1 85 ? -5.976 -8.387 13.427 1.00 97.88 85 ILE A C 1
ATOM 669 O O . ILE A 1 85 ? -5.852 -8.029 12.255 1.00 97.88 85 ILE A O 1
ATOM 673 N N . LEU A 1 86 ? -6.729 -9.424 13.789 1.00 96.75 86 LEU A N 1
ATOM 674 C CA . LEU A 1 86 ? -7.493 -10.248 12.854 1.00 96.75 86 LEU A CA 1
ATOM 675 C C . LEU A 1 86 ? -8.919 -10.500 13.388 1.00 96.75 86 LEU A C 1
ATOM 677 O O . LEU A 1 86 ? -9.080 -10.625 14.604 1.00 96.75 86 LEU A O 1
ATOM 681 N N . PRO A 1 87 ? -9.923 -10.639 12.500 1.00 96.88 87 PRO A N 1
ATOM 682 C CA . PRO A 1 87 ? -9.827 -10.427 11.055 1.00 96.88 87 PRO A CA 1
ATOM 683 C C . PRO A 1 87 ? -9.669 -8.937 10.703 1.00 96.88 87 PRO A C 1
ATOM 685 O O . PRO A 1 87 ? -10.121 -8.059 11.436 1.00 96.88 87 PRO A O 1
ATOM 688 N N . ALA A 1 88 ? -9.009 -8.673 9.577 1.00 97.56 88 ALA A N 1
ATOM 689 C CA . ALA A 1 88 ? -8.910 -7.353 8.966 1.00 97.56 88 ALA A CA 1
ATOM 690 C C . ALA A 1 88 ? -9.030 -7.517 7.447 1.00 97.56 88 ALA A C 1
ATOM 692 O O . ALA A 1 88 ? -8.342 -8.361 6.862 1.00 97.56 88 ALA A O 1
ATOM 693 N N . PHE A 1 89 ? -9.904 -6.732 6.833 1.00 98.50 89 PHE A N 1
ATOM 694 C CA . PHE A 1 89 ? -10.215 -6.755 5.410 1.00 98.50 89 PHE A CA 1
ATOM 695 C C . PHE A 1 89 ? -9.661 -5.493 4.764 1.00 98.50 89 PHE A C 1
ATOM 697 O O . PHE A 1 89 ? -9.825 -4.401 5.298 1.00 98.50 89 PHE A O 1
ATOM 704 N N . TYR A 1 90 ? -8.976 -5.663 3.639 1.00 98.50 90 TYR A N 1
ATOM 705 C CA . TYR A 1 90 ? -8.303 -4.595 2.909 1.00 98.50 90 TYR A CA 1
ATOM 706 C C . TYR A 1 90 ? -8.937 -4.522 1.524 1.00 98.50 90 TYR A C 1
ATOM 708 O O . TYR A 1 90 ? -9.121 -5.569 0.899 1.00 98.50 90 TYR A O 1
ATOM 716 N N . ASP A 1 91 ? -9.259 -3.323 1.049 1.00 97.50 91 ASP A N 1
ATOM 717 C CA . ASP A 1 91 ? -9.697 -3.129 -0.339 1.00 97.50 91 ASP A CA 1
ATOM 718 C C . ASP A 1 91 ? -8.555 -3.374 -1.342 1.00 97.50 91 ASP A C 1
ATOM 720 O O . ASP A 1 91 ? -8.795 -3.849 -2.449 1.00 97.50 91 ASP A O 1
ATOM 724 N N . ASP A 1 92 ? -7.315 -3.112 -0.921 1.00 96.31 92 ASP A N 1
ATOM 725 C CA . ASP A 1 92 ? -6.082 -3.402 -1.646 1.00 96.31 92 ASP A CA 1
ATOM 726 C C . ASP A 1 92 ? -4.923 -3.674 -0.663 1.00 96.31 92 ASP A C 1
ATOM 728 O O . ASP A 1 92 ? -4.877 -3.150 0.452 1.00 96.31 92 ASP A O 1
ATOM 732 N N . ASN A 1 93 ? -3.954 -4.511 -1.033 1.00 97.12 93 ASN A N 1
ATOM 733 C CA . ASN A 1 93 ? -2.762 -4.764 -0.217 1.00 97.12 93 ASN A CA 1
ATOM 734 C C . ASN A 1 93 ? -1.621 -5.317 -1.085 1.00 97.12 93 ASN A C 1
ATOM 736 O O . ASN A 1 93 ? -1.851 -5.800 -2.186 1.00 97.12 93 ASN A O 1
ATOM 740 N N . TYR A 1 94 ? -0.384 -5.281 -0.582 1.00 96.69 94 TYR A N 1
ATOM 741 C CA . TYR A 1 94 ? 0.824 -5.604 -1.363 1.00 96.69 94 TYR A CA 1
ATOM 742 C C . TYR A 1 94 ? 1.003 -4.689 -2.589 1.00 96.69 94 TYR A C 1
ATOM 744 O O . TYR A 1 94 ? 1.455 -5.098 -3.656 1.00 96.69 94 TYR A O 1
ATOM 752 N N . VAL A 1 95 ? 0.675 -3.411 -2.410 1.00 96.75 95 VAL A N 1
ATOM 753 C CA . VAL A 1 95 ? 0.620 -2.401 -3.471 1.00 96.75 95 VAL A CA 1
ATOM 754 C C . VAL A 1 95 ? 2.000 -1.872 -3.850 1.00 96.75 95 VAL A C 1
ATOM 756 O O . VAL A 1 95 ? 2.880 -1.706 -3.003 1.00 96.75 95 VAL A O 1
ATOM 759 N N . SER A 1 96 ? 2.180 -1.504 -5.116 1.00 97.69 96 SER A N 1
ATOM 760 C CA . SER A 1 96 ? 3.351 -0.743 -5.565 1.00 97.69 96 SER A CA 1
ATOM 761 C C . SER A 1 96 ? 2.961 0.700 -5.866 1.00 97.69 96 SER A C 1
ATOM 763 O O . SER A 1 96 ? 1.945 0.942 -6.509 1.00 97.69 96 SER A O 1
ATOM 765 N N . VAL A 1 97 ? 3.762 1.664 -5.406 1.00 97.69 97 VAL A N 1
ATOM 766 C CA . VAL A 1 97 ? 3.469 3.097 -5.575 1.00 97.69 97 VAL A CA 1
ATOM 767 C C . VAL A 1 97 ? 4.527 3.728 -6.470 1.00 97.69 97 VAL A C 1
ATOM 769 O O . VAL A 1 97 ? 5.716 3.751 -6.139 1.00 97.69 97 VAL A O 1
ATOM 772 N N . LEU A 1 98 ? 4.098 4.228 -7.628 1.00 97.38 98 LEU A N 1
ATOM 773 C CA . LEU A 1 98 ? 4.982 4.882 -8.591 1.00 97.38 98 LEU A CA 1
ATOM 774 C C . LEU A 1 98 ? 5.501 6.235 -8.072 1.00 97.38 98 LEU A C 1
ATOM 776 O O . LEU A 1 98 ? 4.857 6.854 -7.225 1.00 97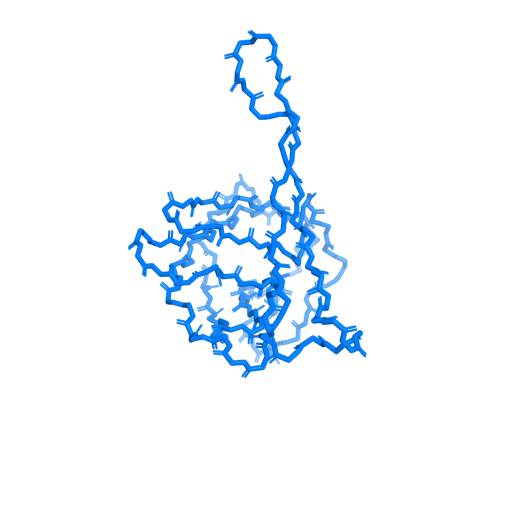.38 98 LEU A O 1
ATOM 780 N N . PRO A 1 99 ? 6.637 6.734 -8.589 1.00 98.00 99 PRO A N 1
ATOM 781 C CA . PRO A 1 99 ? 7.167 8.034 -8.191 1.00 98.00 99 PRO A CA 1
ATOM 782 C C . PRO A 1 99 ? 6.179 9.172 -8.481 1.00 98.00 99 PRO A C 1
ATOM 784 O O . PRO A 1 99 ? 5.643 9.295 -9.583 1.00 98.00 99 PRO A O 1
ATOM 787 N N . GLY A 1 100 ? 5.956 10.032 -7.492 1.00 97.94 100 GLY A N 1
ATOM 788 C CA . GLY A 1 100 ? 4.992 11.131 -7.550 1.00 97.94 100 GLY A CA 1
ATOM 789 C C . GLY A 1 100 ? 3.525 10.715 -7.435 1.00 97.94 100 GLY A C 1
ATOM 790 O O . GLY A 1 100 ? 2.662 11.522 -7.784 1.00 97.94 100 GLY A O 1
ATOM 791 N N . LYS A 1 101 ? 3.235 9.480 -7.011 1.00 96.94 101 LYS A N 1
ATOM 792 C CA . LYS A 1 101 ? 1.873 8.965 -6.825 1.00 96.94 101 LYS A CA 1
ATOM 793 C C . LYS A 1 101 ? 1.603 8.630 -5.363 1.00 96.94 101 LYS A C 1
ATOM 795 O O . LYS A 1 101 ? 2.521 8.363 -4.588 1.00 96.94 101 LYS A O 1
ATOM 800 N N . ASP A 1 102 ? 0.314 8.581 -5.053 1.00 97.25 102 ASP A N 1
ATOM 801 C CA . ASP A 1 102 ? -0.219 8.141 -3.773 1.00 97.25 102 ASP A CA 1
ATOM 802 C C . ASP A 1 102 ? -1.092 6.908 -3.990 1.00 97.25 102 ASP A C 1
ATOM 804 O O . ASP A 1 102 ? -1.766 6.785 -5.017 1.00 97.25 102 ASP A O 1
ATOM 808 N N . LYS A 1 103 ? -1.108 6.013 -3.004 1.00 97.12 103 LYS A N 1
ATOM 809 C CA . LYS A 1 103 ? -2.052 4.897 -2.940 1.00 97.12 103 LYS A CA 1
ATOM 810 C C . LYS A 1 103 ? -2.801 4.960 -1.618 1.00 97.12 103 LYS A C 1
ATOM 812 O O . LYS A 1 103 ? -2.182 5.079 -0.559 1.00 97.12 103 LYS A O 1
ATOM 817 N N . LYS A 1 104 ? -4.125 4.888 -1.703 1.00 97.94 104 LYS A N 1
ATOM 818 C CA . LYS A 1 104 ? -5.029 4.817 -0.557 1.00 97.94 104 LYS A CA 1
ATOM 819 C C . LYS A 1 104 ? -5.511 3.388 -0.384 1.00 97.94 104 LYS A C 1
ATOM 821 O O . LYS A 1 104 ? -5.811 2.735 -1.378 1.00 97.94 104 LYS A O 1
ATOM 826 N N . ILE A 1 105 ? -5.542 2.941 0.862 1.00 98.44 105 ILE A N 1
ATOM 827 C CA . ILE A 1 105 ? -5.981 1.612 1.266 1.00 98.44 105 ILE A CA 1
ATOM 828 C C . ILE A 1 105 ? -6.978 1.786 2.402 1.00 98.44 105 ILE A C 1
ATOM 830 O O . ILE A 1 105 ? -6.687 2.473 3.385 1.00 98.44 105 ILE A O 1
ATOM 834 N N . ILE A 1 106 ? -8.133 1.156 2.273 1.00 98.69 106 ILE A N 1
ATOM 835 C CA . ILE A 1 106 ? -9.171 1.097 3.289 1.00 98.69 106 ILE A CA 1
ATOM 836 C C . ILE A 1 106 ? -9.084 -0.241 4.012 1.00 98.69 106 ILE A C 1
ATOM 838 O O . ILE A 1 106 ? -9.053 -1.306 3.397 1.00 98.69 106 ILE A O 1
ATOM 842 N N . ILE A 1 107 ? -9.054 -0.169 5.339 1.00 98.75 107 ILE A N 1
ATOM 843 C CA . ILE A 1 107 ? -8.995 -1.321 6.232 1.00 98.75 107 ILE A CA 1
ATOM 844 C C . ILE A 1 107 ? -10.255 -1.335 7.084 1.00 98.75 107 ILE A C 1
ATOM 846 O O . ILE A 1 107 ? -10.539 -0.354 7.772 1.00 98.75 107 ILE A O 1
ATOM 850 N N . GLU A 1 108 ? -10.962 -2.458 7.080 1.00 98.69 108 GLU A N 1
ATOM 851 C CA . GLU A 1 108 ? -12.096 -2.740 7.960 1.00 98.69 108 GLU A CA 1
ATOM 852 C C . GLU A 1 108 ? -11.727 -3.877 8.921 1.00 98.69 108 GLU A C 1
ATOM 854 O O . GLU A 1 108 ? -11.131 -4.877 8.515 1.00 98.69 108 GLU A O 1
ATOM 859 N N . TYR A 1 109 ? -12.019 -3.729 10.212 1.00 98.19 109 TYR A N 1
ATOM 860 C CA . TYR A 1 109 ? -11.613 -4.687 11.250 1.00 98.19 109 TYR A CA 1
ATOM 861 C C . TYR A 1 109 ? -12.608 -4.720 12.412 1.00 98.19 109 TYR A C 1
ATOM 863 O O . TYR A 1 109 ? -13.456 -3.849 12.524 1.00 98.19 109 TYR A O 1
ATOM 871 N N . VAL A 1 110 ? -12.498 -5.708 13.304 1.00 96.88 110 VAL A N 1
ATOM 872 C CA . VAL A 1 110 ? -13.339 -5.781 14.513 1.00 96.88 110 VAL A CA 1
ATOM 873 C C . VAL A 1 110 ? -12.594 -5.163 15.705 1.00 96.88 110 VAL A C 1
ATOM 875 O O . VAL A 1 110 ? -11.595 -5.747 16.143 1.00 96.88 110 VAL A O 1
ATOM 878 N N . PRO A 1 111 ? -13.045 -4.018 16.259 1.00 94.81 111 PRO A N 1
ATOM 879 C CA . PRO A 1 111 ? -12.409 -3.403 17.421 1.00 94.81 111 PRO A CA 1
ATOM 880 C C . PRO A 1 111 ? -12.497 -4.290 18.666 1.00 94.81 111 PRO A C 1
ATOM 882 O O . PRO A 1 111 ? -13.506 -4.952 18.908 1.00 94.81 111 PRO A O 1
ATOM 885 N N . GLN A 1 112 ? -11.448 -4.279 19.489 1.00 93.19 112 GLN A N 1
ATOM 886 C CA . GLN A 1 112 ? -11.386 -5.028 20.747 1.00 93.19 112 GLN A CA 1
ATOM 887 C C . GLN A 1 112 ? -11.014 -4.076 21.885 1.00 93.19 112 GLN A C 1
ATOM 889 O O . GLN A 1 112 ? -10.095 -3.276 21.738 1.00 93.19 112 GLN A O 1
ATOM 894 N N . ALA A 1 113 ? -11.706 -4.174 23.025 1.00 88.31 113 ALA A N 1
ATOM 895 C CA . ALA A 1 113 ? -11.664 -3.178 24.106 1.00 88.31 113 ALA A CA 1
ATOM 896 C C . ALA A 1 113 ? -10.264 -2.884 24.691 1.00 88.31 113 ALA A C 1
ATOM 898 O O . ALA A 1 113 ? -10.069 -1.827 25.278 1.00 88.31 113 ALA A O 1
ATOM 899 N N . ASN A 1 114 ? -9.292 -3.785 24.507 1.00 91.94 114 ASN A N 1
ATOM 900 C CA . ASN A 1 114 ? -7.932 -3.661 25.046 1.00 91.94 114 ASN A CA 1
ATOM 901 C C . ASN A 1 114 ? -6.842 -3.656 23.964 1.00 91.94 114 ASN A C 1
ATOM 903 O O . ASN A 1 114 ? -5.674 -3.885 24.272 1.00 91.94 114 ASN A O 1
ATOM 907 N N . ILE A 1 115 ? -7.212 -3.434 22.701 1.00 95.25 115 ILE A N 1
ATOM 908 C CA . ILE A 1 115 ? -6.263 -3.376 21.591 1.00 95.25 115 ILE A CA 1
ATOM 909 C C . ILE A 1 115 ? -6.226 -1.960 21.031 1.00 95.25 115 ILE A C 1
ATOM 911 O O . ILE A 1 115 ? -7.242 -1.429 20.585 1.00 95.25 115 ILE A O 1
ATOM 915 N N . THR A 1 116 ? -5.027 -1.383 20.988 1.00 96.56 116 THR A N 1
ATOM 916 C CA . THR A 1 116 ? -4.788 -0.098 20.328 1.00 96.56 116 THR A CA 1
ATOM 917 C C . THR A 1 116 ? -4.252 -0.356 18.920 1.00 96.56 116 THR A C 1
ATOM 919 O O . THR A 1 116 ? -3.126 -0.844 18.791 1.00 96.56 116 THR A O 1
ATOM 922 N N . PRO A 1 117 ? -5.014 -0.051 17.854 1.00 97.69 117 PRO A N 1
ATOM 923 C CA . PRO A 1 117 ? -4.575 -0.304 16.491 1.00 97.69 117 PRO A CA 1
ATOM 924 C C . PRO A 1 117 ? -3.453 0.649 16.062 1.00 97.69 117 PRO A C 1
ATOM 926 O O . PRO A 1 117 ? -3.487 1.856 16.309 1.00 97.69 117 PRO A O 1
ATOM 929 N N . ARG A 1 118 ? -2.475 0.096 15.347 1.00 98.50 118 ARG A N 1
ATOM 930 C CA . ARG A 1 118 ? -1.442 0.808 14.587 1.00 98.50 118 ARG A CA 1
ATOM 931 C C . ARG A 1 118 ? -1.328 0.217 13.193 1.00 98.50 118 ARG A C 1
ATOM 933 O O . ARG A 1 118 ? -1.710 -0.926 12.953 1.00 98.50 118 ARG A O 1
ATOM 940 N N . ILE A 1 119 ? -0.755 0.991 12.284 1.00 98.75 119 ILE A N 1
ATOM 941 C CA . ILE A 1 119 ? -0.474 0.557 10.920 1.00 98.75 119 ILE A CA 1
ATOM 942 C C . ILE A 1 119 ? 1.027 0.366 10.753 1.00 98.75 119 ILE A C 1
ATOM 944 O O . ILE A 1 119 ? 1.787 1.315 10.935 1.00 98.75 119 ILE A O 1
ATOM 948 N N . GLU A 1 120 ? 1.450 -0.839 10.378 1.00 98.81 120 GLU A N 1
ATOM 949 C CA . GLU A 1 120 ? 2.780 -1.088 9.820 1.00 98.81 120 GLU A CA 1
ATOM 950 C C . GLU A 1 120 ? 2.696 -1.083 8.289 1.00 98.81 120 GLU A C 1
ATOM 952 O O . GLU A 1 120 ? 1.872 -1.789 7.704 1.00 98.81 120 GLU A O 1
ATOM 957 N N . VAL A 1 121 ? 3.579 -0.330 7.634 1.00 98.81 121 VAL A N 1
ATOM 958 C CA . VAL A 1 121 ? 3.830 -0.429 6.191 1.00 98.81 121 VAL A CA 1
ATOM 959 C C . VAL A 1 121 ? 5.266 -0.875 5.974 1.00 98.81 121 VAL A C 1
ATOM 961 O O . VAL A 1 121 ? 6.197 -0.251 6.485 1.00 98.81 121 VAL A O 1
ATOM 964 N N . ARG A 1 122 ? 5.452 -1.945 5.202 1.00 98.56 122 ARG A N 1
ATOM 965 C CA . ARG A 1 122 ? 6.766 -2.475 4.814 1.00 98.56 122 ARG A CA 1
ATOM 966 C C . ARG A 1 122 ? 6.705 -2.964 3.376 1.00 98.56 122 ARG A C 1
ATOM 968 O O . ARG A 1 122 ? 5.753 -3.647 3.015 1.00 98.56 122 ARG A O 1
ATOM 975 N N . GLY A 1 123 ? 7.724 -2.664 2.583 1.00 98.19 123 GLY A N 1
ATOM 976 C CA . GLY A 1 123 ? 7.821 -3.124 1.198 1.00 98.19 123 GLY A CA 1
ATOM 977 C C . GLY A 1 123 ? 9.156 -3.780 0.901 1.00 98.19 123 GLY A C 1
ATOM 978 O O . GLY A 1 123 ? 10.026 -3.865 1.768 1.00 98.19 123 GLY A O 1
ATOM 979 N N . TRP A 1 124 ? 9.323 -4.211 -0.346 1.00 98.31 124 TRP A N 1
ATOM 980 C CA . TRP A 1 124 ? 10.559 -4.821 -0.832 1.00 98.31 124 TRP A CA 1
ATOM 981 C C . TRP A 1 124 ? 11.767 -3.896 -0.636 1.00 98.31 124 TRP A C 1
ATOM 983 O O . TRP A 1 124 ? 12.776 -4.280 -0.052 1.00 98.31 124 TRP A O 1
ATOM 993 N N . ASN A 1 125 ? 11.629 -2.642 -1.068 1.00 98.44 125 ASN A N 1
ATOM 994 C CA . ASN A 1 125 ? 12.636 -1.592 -0.921 1.00 98.44 125 ASN A CA 1
ATOM 995 C C . ASN A 1 125 ? 12.171 -0.452 0.002 1.00 98.44 125 ASN A C 1
ATOM 997 O O . ASN A 1 125 ? 12.732 0.642 -0.036 1.00 98.44 125 ASN A O 1
ATOM 1001 N N . VAL A 1 126 ? 11.157 -0.687 0.840 1.00 98.69 126 VAL A N 1
ATOM 1002 C CA . VAL A 1 126 ? 10.643 0.28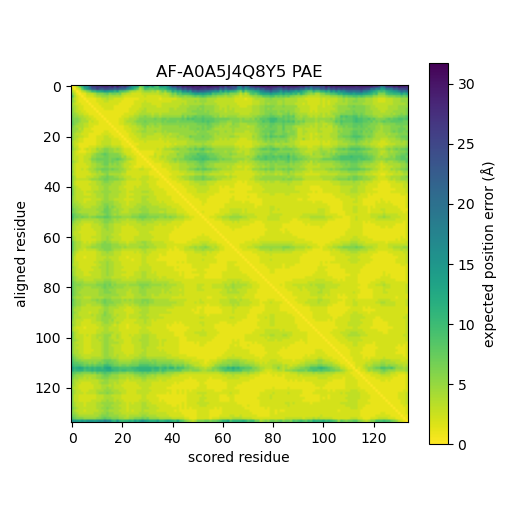8 1.812 1.00 98.69 126 VAL A CA 1
ATOM 1003 C C . VAL A 1 126 ? 10.859 -0.248 3.220 1.00 98.69 126 VAL A C 1
ATOM 1005 O O . VAL A 1 126 ? 10.291 -1.272 3.605 1.00 98.69 126 VAL A O 1
ATOM 1008 N N . LYS A 1 127 ? 11.667 0.468 4.012 1.00 98.19 127 LYS A N 1
ATOM 1009 C CA . LYS A 1 127 ? 11.865 0.155 5.434 1.00 98.19 127 LYS A CA 1
ATOM 1010 C C . LYS A 1 127 ? 10.533 0.222 6.180 1.00 98.19 127 LYS A C 1
ATOM 1012 O O . LYS A 1 127 ? 9.708 1.084 5.889 1.00 98.19 127 LYS A O 1
ATOM 1017 N N . ALA A 1 128 ? 10.360 -0.663 7.160 1.00 98.25 128 ALA A N 1
ATOM 1018 C CA . ALA A 1 128 ? 9.150 -0.709 7.969 1.00 98.25 128 ALA A CA 1
ATOM 1019 C C . ALA A 1 128 ? 8.888 0.640 8.657 1.00 98.25 128 ALA A C 1
ATOM 1021 O O . ALA A 1 128 ? 9.780 1.208 9.291 1.00 98.25 128 ALA A O 1
ATOM 1022 N N . GLN A 1 129 ? 7.659 1.131 8.542 1.00 98.44 129 GLN A N 1
ATOM 1023 C CA . GLN A 1 129 ? 7.169 2.318 9.233 1.00 98.44 129 GLN A CA 1
ATOM 1024 C C . GLN A 1 129 ? 5.928 1.944 10.025 1.00 98.44 129 GLN A C 1
ATOM 1026 O O . GLN A 1 129 ? 5.006 1.353 9.471 1.00 98.44 129 GLN A O 1
ATOM 1031 N N . VAL A 1 130 ? 5.889 2.329 11.299 1.00 98.56 130 VAL A N 1
ATOM 1032 C CA . VAL A 1 130 ? 4.713 2.154 12.154 1.00 98.56 130 VAL A CA 1
ATOM 1033 C C . VAL A 1 130 ? 4.083 3.517 12.414 1.00 98.56 130 VAL A C 1
ATOM 1035 O O . VAL A 1 130 ? 4.789 4.475 12.741 1.00 98.56 130 VAL A O 1
ATOM 1038 N N . LYS A 1 131 ? 2.764 3.616 12.247 1.00 98.56 131 LYS A N 1
ATOM 1039 C CA . LYS A 1 131 ? 1.981 4.835 12.466 1.00 98.56 131 LYS A CA 1
ATOM 1040 C C . LYS A 1 131 ? 0.824 4.557 13.416 1.00 98.56 131 LYS A C 1
ATOM 1042 O O . LYS A 1 131 ? 0.124 3.556 13.270 1.00 98.56 131 LYS A O 1
ATOM 1047 N N . ASP A 1 132 ? 0.620 5.466 14.363 1.00 98.19 132 ASP A N 1
ATOM 1048 C CA . ASP A 1 132 ? -0.635 5.549 15.108 1.00 98.19 132 ASP A CA 1
ATOM 1049 C C . ASP A 1 132 ? -1.788 5.848 14.148 1.00 98.19 132 ASP A C 1
ATOM 1051 O O . ASP A 1 132 ? -1.595 6.519 13.133 1.00 98.19 132 ASP A O 1
ATOM 1055 N N . VAL A 1 133 ? -2.982 5.351 14.459 1.00 96.81 133 VAL A N 1
ATOM 1056 C CA . VAL A 1 133 ? -4.210 5.734 13.755 1.00 96.81 133 VAL A CA 1
ATOM 1057 C C . VAL A 1 133 ? -4.654 7.093 14.302 1.00 96.81 133 VAL A C 1
ATOM 1059 O O . VAL A 1 133 ? -4.729 7.258 15.518 1.00 96.81 133 VAL A O 1
ATOM 1062 N N . ARG A 1 134 ? -4.883 8.070 13.420 1.00 88.50 134 ARG A N 1
ATOM 1063 C CA . ARG A 1 134 ? -5.256 9.449 13.777 1.00 88.50 134 ARG A CA 1
ATOM 1064 C C . ARG A 1 134 ? -6.617 9.830 13.236 1.00 88.50 134 ARG A C 1
ATOM 1066 O O . ARG A 1 134 ? -6.986 9.267 12.187 1.00 88.50 134 ARG A O 1
#

Mean predicted aligned error: 3.4 Å

Sequence (134 aa):
HEQGDFLYLQLLDRNQNILSDNLYWYPDAEGKYSGLNQMKPANVSVSTKALATDKIEVTVSNPKGNPVAFFNRVSLIDAQTGKRILPAFYDDNYVSVLPGKDKKIIIEYVPQANITPRIEVRGWNVKAQVKDVR

Secondary structure (DSSP, 8-state):
--S-EEEEEEEE-TTS-EEEEEEEEE--TTS--TTGGGPPPP--EEEEEEEETTEEEEEEEE-TTSPPEEEEEEEEEETTT-PBPSSEEESS-SEEE-TTEEEEEEEEE---TT--EEEEEE-SSS--EEEE--

Organism: NCBI:txid433724

Foldseek 3Di:
DAAWDKDKDFDADPVRHTPDIDIDTAGGPVRHNRVLVVAAAFDWDWDKEDPDLFKIKIKTFGEAPGAKQFQKAKFKAFPPPRHGAPDKDKPDGRDIAHHGGMDMIMIGHDDDPPGQIWIWIDGSRYDIDIGGHD

pLDDT: mean 95.9, std 4.85, range [54.81, 98.81]